Protein AF-A0A017HTB0-F1 (afdb_monomer)

Foldseek 3Di:
DLVVVVVCVVVVVQAQEDEDEDPVCLVDVVNVVVNVVSNCVSPVNSHHYHYDPDDPVVVVVVVCCVVPPPDDDDPDDPPDDDDDDDDDDDDDD

Organism: NCBI:txid442562

Sequence (93 aa):
MAQMVLLLEKRGAGAAHAVAGGSVIVSQPRLWQAFTEGLAELTADRLTPHLFTGSPVEGACRLARVLTSPQSCVRGGVASGAGQTVTPGRTNL

Structure (mmCIF, N/CA/C/O backbone):
data_AF-A0A017HTB0-F1
#
_entry.id   AF-A0A017HTB0-F1
#
loop_
_atom_site.group_PDB
_atom_site.id
_atom_site.type_symbol
_atom_site.label_atom_id
_atom_site.label_alt_id
_atom_s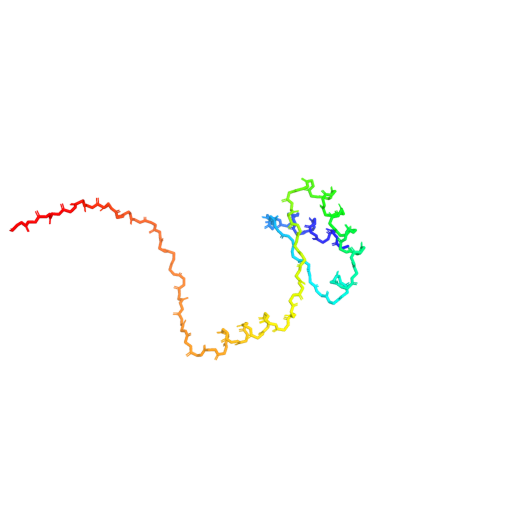ite.label_comp_id
_atom_site.label_asym_id
_atom_site.label_entity_id
_atom_site.label_seq_id
_atom_site.pdbx_PDB_ins_code
_atom_site.Cartn_x
_atom_site.Cartn_y
_atom_site.Cartn_z
_atom_site.occupancy
_atom_site.B_iso_or_equiv
_atom_site.auth_seq_id
_atom_site.auth_comp_id
_atom_site.auth_asym_id
_atom_site.auth_atom_id
_atom_site.pdbx_PDB_model_num
ATOM 1 N N . MET A 1 1 ? 3.437 5.288 10.435 1.00 60.44 1 MET A N 1
ATOM 2 C CA . MET A 1 1 ? 3.571 5.160 8.961 1.00 60.44 1 MET A CA 1
ATOM 3 C C . MET A 1 1 ? 2.699 6.163 8.200 1.00 60.44 1 MET A C 1
ATOM 5 O O . MET A 1 1 ? 3.200 6.775 7.267 1.00 60.44 1 MET A O 1
ATOM 9 N N . ALA A 1 2 ? 1.447 6.402 8.606 1.00 68.38 2 ALA A N 1
ATOM 10 C CA . ALA A 1 2 ? 0.519 7.295 7.896 1.00 68.38 2 ALA A CA 1
ATOM 11 C C . ALA A 1 2 ? 0.983 8.770 7.750 1.00 68.38 2 ALA A C 1
ATOM 13 O O . ALA A 1 2 ? 0.677 9.415 6.752 1.00 68.38 2 ALA A O 1
ATOM 14 N N . GLN A 1 3 ? 1.816 9.292 8.660 1.00 74.25 3 GLN A N 1
ATOM 15 C CA . GLN A 1 3 ? 2.381 10.652 8.553 1.00 74.25 3 GLN A CA 1
ATOM 16 C C . GLN A 1 3 ? 3.219 10.907 7.289 1.00 74.25 3 GLN A C 1
ATOM 18 O O . GLN A 1 3 ? 3.318 12.053 6.854 1.00 74.25 3 GLN A O 1
ATOM 23 N N . MET A 1 4 ? 3.792 9.871 6.667 1.00 74.75 4 MET A N 1
ATOM 24 C CA . MET A 1 4 ? 4.504 10.030 5.392 1.00 74.75 4 MET A CA 1
ATOM 25 C C . MET A 1 4 ? 3.551 10.461 4.270 1.00 74.75 4 MET A C 1
ATOM 27 O O . MET A 1 4 ? 3.913 11.278 3.426 1.00 74.75 4 MET A O 1
ATOM 31 N N . VAL A 1 5 ? 2.312 9.963 4.291 1.00 72.75 5 VAL A N 1
ATOM 32 C CA . VAL A 1 5 ? 1.303 10.270 3.272 1.00 72.75 5 VAL A CA 1
ATOM 33 C C . VAL A 1 5 ? 0.897 11.740 3.334 1.00 72.75 5 VAL A C 1
ATOM 35 O O . VAL A 1 5 ? 0.856 12.408 2.305 1.00 72.75 5 VAL A O 1
ATOM 38 N N . LEU A 1 6 ? 0.734 12.290 4.540 1.00 75.06 6 LEU A N 1
ATOM 39 C CA . LEU A 1 6 ? 0.513 13.727 4.733 1.00 75.06 6 LEU A CA 1
ATOM 40 C C . LEU A 1 6 ? 1.644 14.585 4.168 1.00 75.06 6 LEU A C 1
ATOM 42 O O . LEU A 1 6 ? 1.412 15.676 3.653 1.00 75.06 6 LEU A O 1
ATOM 46 N N . LEU A 1 7 ? 2.882 14.117 4.303 1.00 79.25 7 LEU A N 1
ATOM 47 C CA . LEU A 1 7 ? 4.057 14.855 3.860 1.00 79.25 7 LEU A CA 1
ATOM 48 C C . LEU A 1 7 ? 4.147 14.889 2.327 1.00 79.25 7 LEU A C 1
ATOM 50 O O . LEU A 1 7 ? 4.579 15.891 1.763 1.00 79.25 7 LEU A O 1
ATOM 54 N N . LEU A 1 8 ? 3.684 13.830 1.659 1.00 77.62 8 LEU A N 1
ATOM 55 C CA . LEU A 1 8 ? 3.556 13.765 0.202 1.00 77.62 8 LEU A CA 1
ATOM 56 C C . LEU A 1 8 ? 2.368 14.591 -0.311 1.00 77.62 8 LEU A C 1
ATOM 58 O O . LEU A 1 8 ? 2.521 15.334 -1.278 1.00 77.62 8 LEU A O 1
ATOM 62 N N . GLU A 1 9 ? 1.224 14.550 0.373 1.00 76.75 9 GLU A N 1
ATOM 63 C CA . GLU A 1 9 ? 0.068 15.410 0.078 1.00 76.75 9 GLU A CA 1
ATOM 64 C C . GLU A 1 9 ? 0.433 16.896 0.171 1.00 76.75 9 GLU A C 1
ATOM 66 O O . GLU A 1 9 ? 0.179 17.659 -0.758 1.00 76.75 9 GLU A O 1
ATOM 71 N N . LYS A 1 10 ? 1.139 17.306 1.234 1.00 76.19 10 LYS A N 1
ATOM 72 C CA . LYS A 1 10 ? 1.639 18.685 1.391 1.00 76.19 10 LYS A CA 1
ATOM 73 C C . LYS A 1 10 ? 2.613 19.112 0.291 1.00 76.19 10 LYS A C 1
ATOM 75 O O . LYS A 1 10 ? 2.779 20.305 0.065 1.00 76.19 10 LYS A O 1
ATOM 80 N N . ARG A 1 11 ? 3.260 18.159 -0.383 1.00 78.94 11 ARG A N 1
ATOM 81 C CA . ARG A 1 11 ? 4.141 18.405 -1.535 1.00 78.94 11 ARG A CA 1
ATOM 82 C C . ARG A 1 11 ? 3.391 18.399 -2.872 1.00 78.94 11 ARG A C 1
ATOM 84 O O . ARG A 1 11 ? 4.032 18.507 -3.911 1.00 78.94 11 ARG A O 1
ATOM 91 N N . GLY A 1 12 ? 2.061 18.296 -2.852 1.00 74.00 12 GLY A N 1
ATOM 92 C CA . GLY A 1 12 ? 1.221 18.346 -4.046 1.00 74.00 12 GLY A CA 1
ATOM 93 C C . GLY A 1 12 ? 1.142 17.025 -4.806 1.00 74.00 12 GLY A C 1
ATOM 94 O O . GLY A 1 12 ? 0.850 17.041 -5.996 1.00 74.00 12 GLY A O 1
ATOM 95 N N . ALA A 1 13 ? 1.398 15.885 -4.152 1.00 77.00 13 ALA A N 1
ATOM 96 C CA . ALA A 1 13 ? 1.319 14.581 -4.813 1.00 77.00 13 ALA A CA 1
ATOM 97 C C . ALA A 1 13 ? -0.085 14.268 -5.369 1.00 77.00 13 ALA A C 1
ATOM 99 O O . ALA A 1 13 ? -0.182 13.537 -6.352 1.00 77.00 13 ALA A O 1
ATOM 100 N N . GLY A 1 14 ? -1.152 14.810 -4.757 1.00 78.50 14 GLY A N 1
ATOM 101 C CA . GLY A 1 14 ? -2.535 14.634 -5.217 1.00 78.50 14 GLY A CA 1
ATOM 102 C C . GLY A 1 14 ? -2.935 13.164 -5.342 1.00 78.50 14 GLY A C 1
ATOM 103 O O . GLY A 1 14 ? -3.609 12.779 -6.297 1.00 78.50 14 GLY A O 1
ATOM 104 N N . ALA A 1 15 ? -2.450 12.322 -4.430 1.00 80.69 15 ALA A N 1
ATOM 105 C CA . ALA A 1 15 ? -2.598 10.883 -4.552 1.00 80.69 15 ALA A CA 1
ATOM 106 C C . ALA A 1 15 ? -3.987 10.458 -4.067 1.00 80.69 15 ALA A C 1
ATOM 108 O O . ALA A 1 15 ? -4.411 10.837 -2.982 1.00 80.69 15 ALA A O 1
ATOM 109 N N . ALA A 1 16 ? -4.674 9.623 -4.847 1.00 85.56 16 ALA A N 1
ATOM 110 C CA . ALA A 1 16 ? -5.941 9.003 -4.441 1.00 85.56 16 ALA A CA 1
ATOM 111 C C . ALA A 1 16 ? -5.744 7.620 -3.795 1.00 85.56 16 ALA A C 1
ATOM 113 O O . ALA A 1 16 ? -6.651 7.080 -3.162 1.00 85.56 16 ALA A O 1
ATOM 114 N N . HIS A 1 17 ? -4.556 7.027 -3.951 1.00 87.38 17 HIS A N 1
ATOM 115 C CA . HIS A 1 17 ? -4.270 5.663 -3.516 1.00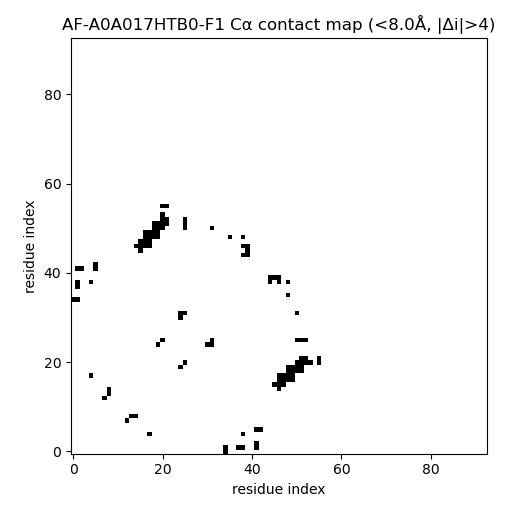 87.38 17 HIS A CA 1
ATOM 116 C C . HIS A 1 17 ? -2.949 5.573 -2.755 1.00 87.38 17 HIS A C 1
ATOM 118 O O . HIS A 1 17 ? -1.937 6.131 -3.180 1.00 87.38 17 HIS A O 1
ATOM 124 N N . ALA A 1 18 ? -2.953 4.813 -1.660 1.00 86.75 18 ALA A N 1
ATOM 125 C CA . ALA A 1 18 ? -1.755 4.447 -0.914 1.00 86.75 18 ALA A CA 1
ATOM 126 C C . ALA A 1 18 ? -1.580 2.929 -0.959 1.00 86.75 18 ALA A C 1
ATOM 128 O O . ALA A 1 18 ? -2.434 2.194 -0.475 1.00 86.75 18 ALA A O 1
ATOM 129 N N . VAL A 1 19 ? -0.471 2.452 -1.522 1.00 87.44 19 VAL A N 1
ATOM 130 C CA . VAL A 1 19 ? -0.154 1.019 -1.567 1.00 87.44 19 VAL A CA 1
ATOM 131 C C . VAL A 1 19 ? 0.905 0.717 -0.517 1.00 87.44 19 VAL A C 1
ATOM 133 O O . VAL A 1 19 ? 1.989 1.299 -0.549 1.00 87.44 19 VAL A O 1
ATOM 136 N N . ALA A 1 20 ? 0.606 -0.197 0.401 1.00 87.12 20 ALA A N 1
ATOM 137 C CA . ALA A 1 20 ? 1.569 -0.704 1.366 1.00 87.12 20 ALA A CA 1
ATOM 138 C C . ALA A 1 20 ? 1.927 -2.154 1.032 1.00 87.12 20 ALA A C 1
ATOM 140 O O . ALA A 1 20 ? 1.056 -2.971 0.746 1.00 87.12 20 ALA A O 1
ATOM 141 N N . GLY A 1 21 ? 3.215 -2.477 1.072 1.00 84.56 21 GLY A N 1
ATOM 142 C CA . GLY A 1 21 ? 3.723 -3.818 0.809 1.00 84.56 21 GLY A CA 1
ATOM 143 C C . GLY A 1 21 ? 4.930 -4.124 1.685 1.00 84.56 21 GLY A C 1
ATOM 144 O O . GLY A 1 21 ? 5.544 -3.224 2.259 1.00 84.56 21 GLY A O 1
ATOM 145 N N . GLY A 1 22 ? 5.262 -5.407 1.792 1.00 83.12 22 GLY A N 1
ATOM 146 C CA . GLY A 1 22 ? 6.361 -5.904 2.619 1.00 83.12 22 GLY A CA 1
ATOM 147 C C . GLY A 1 22 ? 5.906 -6.997 3.581 1.00 83.12 22 GLY A C 1
ATOM 148 O O . GLY A 1 22 ? 4.763 -7.015 4.036 1.00 83.12 22 GLY A O 1
ATOM 149 N N . SER A 1 23 ? 6.816 -7.914 3.906 1.00 80.44 23 SER A N 1
ATOM 150 C CA . SER A 1 23 ? 6.514 -9.112 4.701 1.00 80.44 23 SER A CA 1
ATOM 151 C C . SER A 1 23 ? 5.876 -8.796 6.056 1.00 80.44 23 SER A C 1
ATOM 153 O O . SER A 1 23 ? 4.977 -9.508 6.493 1.00 80.44 23 SER A O 1
ATOM 155 N N . VAL A 1 24 ? 6.289 -7.705 6.705 1.00 86.62 24 VAL A N 1
ATOM 156 C CA . VAL A 1 24 ? 5.803 -7.316 8.038 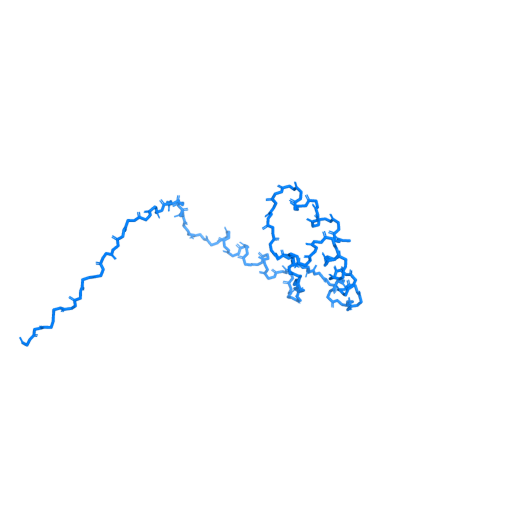1.00 86.62 24 VAL A CA 1
ATOM 157 C C . VAL A 1 24 ? 4.338 -6.875 8.010 1.00 86.62 24 VAL A C 1
ATOM 159 O O . VAL A 1 24 ? 3.545 -7.369 8.804 1.00 86.62 24 VAL A O 1
ATOM 162 N N . ILE A 1 25 ? 3.952 -5.984 7.092 1.00 84.12 25 ILE A N 1
ATOM 163 C CA . ILE A 1 25 ? 2.568 -5.484 7.037 1.00 84.12 25 ILE A CA 1
ATOM 164 C C . ILE A 1 25 ? 1.593 -6.533 6.494 1.00 84.12 25 ILE A C 1
ATOM 166 O O . ILE A 1 25 ? 0.448 -6.585 6.927 1.00 84.12 25 ILE A O 1
ATOM 170 N N . VAL A 1 26 ? 2.069 -7.421 5.61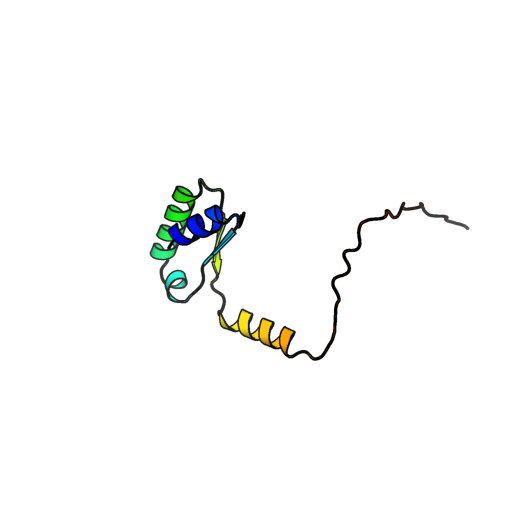6 1.00 86.75 26 VAL A N 1
ATOM 171 C CA . VAL A 1 26 ? 1.283 -8.548 5.095 1.00 86.7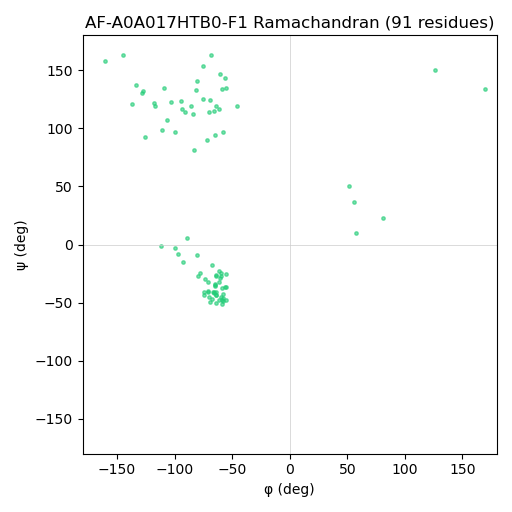5 26 VAL A CA 1
ATOM 172 C C . VAL A 1 26 ? 1.044 -9.617 6.166 1.00 86.75 26 VAL A C 1
ATOM 174 O O . VAL A 1 26 ? -0.049 -10.167 6.247 1.00 86.75 26 VAL A O 1
ATOM 177 N N . SER A 1 27 ? 2.040 -9.913 7.004 1.00 87.88 27 SER A N 1
ATOM 178 C CA . SER A 1 27 ? 1.936 -10.965 8.031 1.00 87.88 27 SER A CA 1
ATOM 179 C C . SER A 1 27 ? 1.194 -10.537 9.301 1.00 87.88 27 SER A C 1
ATOM 181 O O . SER A 1 27 ? 0.898 -11.383 10.144 1.00 87.88 27 SER A O 1
ATOM 183 N N . GLN A 1 28 ? 0.882 -9.248 9.459 1.00 91.75 28 GLN A N 1
ATOM 184 C CA . GLN A 1 28 ? 0.297 -8.702 10.684 1.00 91.75 28 GLN A CA 1
ATOM 185 C C . GLN A 1 28 ? -1.006 -7.941 10.395 1.00 91.75 28 GLN A C 1
ATOM 187 O O . GLN A 1 28 ? -0.981 -6.726 10.188 1.00 91.75 28 GLN A O 1
ATOM 192 N N . PRO A 1 29 ? -2.174 -8.609 10.467 1.00 90.88 29 PRO A N 1
ATOM 193 C CA . PRO A 1 29 ? -3.471 -7.981 10.199 1.00 90.88 29 PRO A CA 1
ATOM 194 C C . PRO A 1 29 ? -3.761 -6.755 11.073 1.00 90.88 29 PRO A C 1
ATOM 196 O O . PRO A 1 29 ? -4.299 -5.762 10.595 1.00 90.88 29 PRO A O 1
ATOM 199 N N . ARG A 1 30 ? -3.338 -6.785 12.345 1.00 93.38 30 ARG A N 1
ATOM 200 C CA . ARG A 1 30 ? -3.491 -5.647 13.268 1.00 93.38 30 ARG A CA 1
ATOM 201 C C . ARG A 1 30 ? -2.681 -4.424 12.837 1.00 93.38 30 ARG A C 1
ATOM 203 O O . ARG A 1 30 ? -3.118 -3.299 13.045 1.00 93.38 30 ARG A O 1
ATOM 210 N N . LEU A 1 31 ? -1.512 -4.637 12.230 1.00 90.88 31 LEU A N 1
ATOM 211 C CA . LEU A 1 31 ? -0.684 -3.548 11.716 1.00 90.88 31 LEU A CA 1
ATOM 212 C C . LEU A 1 31 ? -1.322 -2.914 10.477 1.00 90.88 31 LEU A C 1
ATOM 214 O O . LEU A 1 31 ? -1.324 -1.692 10.352 1.00 90.88 31 LEU A O 1
ATOM 218 N N . TRP A 1 32 ? -1.882 -3.736 9.587 1.00 93.00 32 TRP A N 1
ATOM 219 C CA . TRP A 1 32 ? -2.663 -3.251 8.452 1.00 93.00 32 TRP A CA 1
ATOM 220 C C . TRP A 1 32 ? -3.863 -2.415 8.911 1.00 93.00 32 TRP A C 1
ATOM 222 O O . TRP A 1 32 ? -4.028 -1.292 8.447 1.00 93.00 32 TRP A O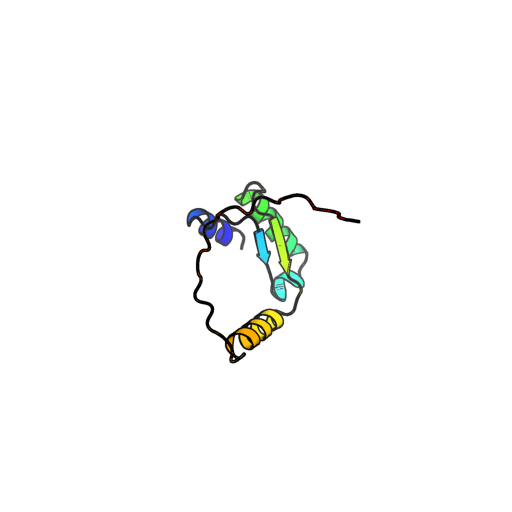 1
ATOM 232 N N . GLN A 1 33 ? -4.627 -2.909 9.886 1.00 93.88 33 GLN A N 1
ATOM 233 C CA . GLN A 1 33 ? -5.771 -2.194 10.448 1.00 93.88 33 GLN A CA 1
ATOM 234 C C . GLN A 1 33 ? -5.377 -0.828 11.037 1.00 93.88 33 GLN A C 1
ATOM 236 O O . GLN A 1 33 ? -5.938 0.197 10.654 1.00 93.88 33 GLN A O 1
ATOM 241 N N . ALA A 1 34 ? -4.354 -0.791 11.896 1.00 92.50 34 ALA A N 1
ATOM 242 C CA . ALA A 1 34 ? -3.870 0.460 12.481 1.00 92.50 34 ALA A CA 1
ATOM 243 C C . ALA A 1 34 ? -3.358 1.447 11.414 1.00 92.50 34 ALA A C 1
ATOM 245 O O . ALA A 1 34 ? -3.475 2.664 11.563 1.00 92.50 34 ALA A O 1
ATOM 246 N N . PHE A 1 35 ? -2.786 0.938 10.318 1.00 90.44 35 PHE A N 1
ATOM 247 C CA . PHE A 1 35 ? -2.393 1.765 9.182 1.00 90.44 35 PHE A CA 1
ATOM 248 C C . PHE A 1 35 ? -3.605 2.362 8.457 1.00 90.44 35 PHE A C 1
ATOM 250 O O . PHE A 1 35 ? -3.587 3.558 8.171 1.00 90.44 35 PHE A O 1
ATOM 257 N N . THR A 1 36 ? -4.638 1.566 8.165 1.00 93.75 36 THR A N 1
ATOM 258 C CA . THR A 1 36 ? -5.837 2.044 7.461 1.00 93.75 36 THR A CA 1
ATOM 259 C C . THR A 1 36 ? -6.627 3.051 8.285 1.00 93.75 36 THR A C 1
ATOM 261 O O . THR A 1 36 ? -7.041 4.070 7.743 1.00 93.75 36 THR A O 1
ATOM 264 N N . GLU A 1 37 ? -6.764 2.816 9.591 1.00 93.56 37 GLU A N 1
ATOM 265 C CA . GLU A 1 37 ? -7.445 3.731 10.517 1.00 93.56 37 GLU A CA 1
ATOM 266 C C . GLU A 1 37 ? -6.695 5.066 10.604 1.00 93.56 37 GLU A C 1
ATOM 268 O O . GLU A 1 37 ? -7.262 6.124 10.335 1.00 93.56 37 GLU A O 1
ATOM 273 N N . GLY A 1 38 ? -5.379 5.023 10.838 1.00 89.75 38 GLY A N 1
ATOM 274 C CA . GLY A 1 38 ? -4.564 6.237 10.866 1.00 89.75 38 GLY A CA 1
ATOM 275 C C . GLY A 1 38 ? -4.508 6.969 9.519 1.00 89.75 38 GLY A C 1
ATOM 276 O O . GLY A 1 38 ? -4.296 8.177 9.485 1.00 89.75 38 GLY A O 1
ATOM 277 N N . LEU A 1 39 ? -4.682 6.278 8.389 1.00 89.25 39 LEU A N 1
ATOM 278 C CA . LEU A 1 39 ? -4.763 6.931 7.082 1.00 89.25 39 LEU A CA 1
ATOM 279 C C . LEU A 1 39 ? -6.107 7.644 6.888 1.00 89.25 39 LEU A C 1
ATOM 281 O O . LEU A 1 39 ? -6.113 8.783 6.415 1.00 89.25 39 LEU A O 1
ATOM 285 N N . ALA A 1 40 ? -7.212 7.000 7.265 1.00 89.69 40 ALA A N 1
ATOM 286 C CA . ALA A 1 40 ? -8.553 7.575 7.202 1.00 89.69 40 ALA A CA 1
ATOM 287 C C . ALA A 1 40 ? -8.635 8.872 8.021 1.00 89.69 40 ALA A C 1
ATOM 289 O O . ALA A 1 40 ? -9.023 9.913 7.488 1.00 89.69 40 ALA A O 1
ATOM 290 N N . GLU A 1 41 ? -8.144 8.846 9.264 1.00 88.75 41 GLU A N 1
ATOM 291 C CA . GLU A 1 41 ? -8.117 10.012 10.157 1.00 88.75 41 GLU A CA 1
ATOM 292 C C . GLU A 1 41 ? -7.315 11.183 9.580 1.00 88.75 41 GLU A C 1
ATOM 294 O O . GLU A 1 41 ? -7.754 12.332 9.611 1.00 88.75 41 GLU A O 1
ATOM 299 N N . LEU A 1 42 ? -6.129 10.909 9.032 1.00 86.62 42 LEU A N 1
ATOM 300 C CA . LEU A 1 42 ? -5.233 11.961 8.552 1.00 86.62 42 LEU A CA 1
ATOM 301 C C . LEU A 1 42 ? -5.651 12.540 7.198 1.00 86.62 42 LEU A C 1
ATOM 303 O O . LEU A 1 42 ? -5.267 13.662 6.869 1.00 86.62 42 LEU A O 1
ATOM 307 N N . THR A 1 43 ? -6.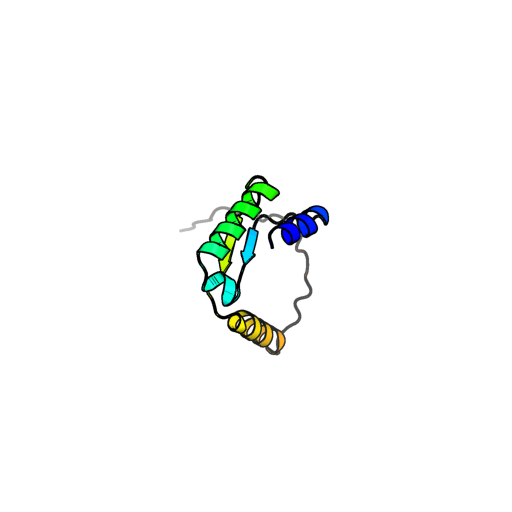389 11.781 6.390 1.00 84.75 43 THR A N 1
ATOM 308 C CA . THR A 1 43 ? -6.729 12.172 5.013 1.00 84.75 43 THR A CA 1
ATOM 309 C C . THR A 1 43 ? -8.211 12.466 4.812 1.00 84.75 43 THR A C 1
ATOM 311 O O . THR A 1 43 ? -8.582 12.874 3.711 1.00 84.75 43 THR A O 1
ATOM 314 N N . ALA A 1 44 ? -9.034 12.320 5.858 1.00 85.50 44 ALA A N 1
ATOM 315 C CA . ALA A 1 44 ? -10.491 12.428 5.799 1.00 85.50 44 ALA A CA 1
ATOM 316 C C . ALA A 1 44 ? -11.078 11.543 4.683 1.00 85.50 44 ALA A C 1
ATOM 318 O O . ALA A 1 44 ? -11.793 12.027 3.808 1.00 85.50 44 ALA A O 1
ATOM 319 N N . ASP A 1 45 ? -10.672 10.269 4.664 1.00 84.00 45 ASP A N 1
ATOM 320 C CA . ASP A 1 45 ? -11.075 9.245 3.681 1.00 84.00 45 ASP A CA 1
ATOM 321 C C . ASP A 1 45 ? -10.777 9.564 2.203 1.00 84.00 45 ASP A C 1
ATOM 323 O O . ASP A 1 45 ? -11.180 8.828 1.301 1.00 84.00 45 ASP A O 1
ATOM 327 N N . ARG A 1 46 ? -10.011 10.622 1.912 1.00 86.06 46 ARG A N 1
ATOM 328 C CA . ARG A 1 46 ? -9.642 10.985 0.533 1.00 86.06 46 ARG A CA 1
ATOM 329 C C . ARG A 1 46 ? -8.706 9.985 -0.144 1.00 86.06 46 ARG A C 1
ATOM 331 O O . ARG A 1 46 ? -8.550 10.034 -1.363 1.00 86.06 46 ARG A O 1
ATOM 338 N N . LEU A 1 47 ? -8.041 9.134 0.631 1.00 87.31 47 LEU A N 1
ATOM 339 C CA . LEU A 1 47 ? -7.029 8.199 0.157 1.00 87.31 47 LEU A CA 1
ATOM 340 C C . LEU A 1 47 ? -7.466 6.762 0.409 1.00 87.31 47 LEU A C 1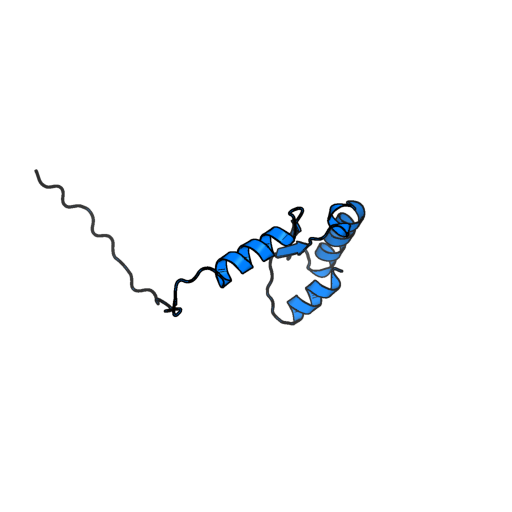
ATOM 342 O O . LEU A 1 47 ? -7.658 6.356 1.551 1.00 87.31 47 LEU A O 1
ATOM 346 N N . THR A 1 48 ? -7.558 5.967 -0.657 1.00 91.06 48 THR A N 1
ATOM 347 C CA . THR A 1 48 ? -7.890 4.543 -0.555 1.00 91.06 48 THR A CA 1
ATOM 348 C C . THR A 1 48 ? -6.625 3.715 -0.302 1.00 91.06 48 THR A C 1
ATOM 350 O O . THR A 1 48 ? -5.718 3.717 -1.147 1.00 91.06 48 THR A O 1
ATOM 353 N N . PRO A 1 49 ? -6.538 2.988 0.824 1.00 91.12 49 PRO A N 1
ATOM 354 C CA . PRO A 1 49 ? -5.411 2.113 1.110 1.00 91.12 49 PRO A CA 1
ATOM 355 C C . PRO A 1 49 ? -5.535 0.765 0.382 1.00 91.12 49 PRO A C 1
ATOM 357 O O . PRO A 1 49 ? -6.603 0.160 0.346 1.00 91.12 49 PRO A O 1
ATOM 360 N N . HIS A 1 50 ? -4.413 0.252 -0.127 1.00 92.06 50 HIS A N 1
ATOM 361 C CA . HIS A 1 50 ? -4.292 -1.077 -0.734 1.00 92.06 50 HIS A CA 1
ATOM 362 C C . HIS A 1 50 ? -3.148 -1.861 -0.091 1.00 92.06 50 HIS A C 1
ATOM 364 O O . HIS A 1 50 ? -2.032 -1.349 0.028 1.00 92.06 50 HIS A O 1
ATOM 370 N N . LEU A 1 51 ? -3.409 -3.113 0.288 1.00 89.31 51 LEU A N 1
ATOM 371 C CA . LEU A 1 51 ? -2.376 -4.032 0.760 1.00 89.31 51 LEU A CA 1
ATOM 372 C C . LEU A 1 51 ? -1.870 -4.871 -0.413 1.00 89.31 51 LEU A C 1
ATOM 374 O O . LEU A 1 51 ? -2.610 -5.663 -0.993 1.00 89.31 51 LEU A O 1
ATOM 378 N N . PHE A 1 52 ? -0.595 -4.721 -0.747 1.00 87.25 52 PHE A N 1
ATOM 379 C CA . PHE A 1 52 ? 0.063 -5.542 -1.750 1.00 87.25 52 PHE A CA 1
ATOM 380 C C . PHE A 1 52 ? 0.707 -6.766 -1.093 1.00 87.25 52 PHE A C 1
ATOM 382 O O . PHE A 1 52 ? 1.664 -6.644 -0.327 1.00 87.25 52 PHE A O 1
ATOM 389 N N . THR A 1 53 ? 0.186 -7.951 -1.415 1.00 84.75 53 THR A N 1
ATOM 390 C CA . THR A 1 53 ? 0.657 -9.250 -0.901 1.00 84.75 53 THR A CA 1
ATOM 391 C C . THR A 1 53 ? 1.563 -10.001 -1.879 1.00 84.75 53 THR A C 1
ATOM 393 O O . THR A 1 53 ? 2.068 -11.074 -1.550 1.00 84.75 53 THR A O 1
ATOM 396 N N . GLY A 1 54 ? 1.778 -9.451 -3.077 1.00 80.00 54 GLY A N 1
ATOM 397 C CA . GLY A 1 54 ? 2.663 -10.039 -4.077 1.00 80.00 54 GLY A CA 1
ATOM 398 C C . GLY A 1 54 ? 4.133 -9.993 -3.659 1.00 80.00 54 GLY A C 1
ATOM 399 O O . GLY A 1 54 ? 4.536 -9.240 -2.767 1.00 80.00 54 GLY A O 1
ATOM 400 N N . SER A 1 55 ? 4.963 -10.796 -4.326 1.00 69.56 55 SER A N 1
ATOM 401 C CA . SER A 1 55 ? 6.403 -10.768 -4.081 1.00 69.56 55 SER A CA 1
ATOM 402 C C . SER A 1 55 ? 6.991 -9.450 -4.605 1.00 69.56 55 SER A C 1
ATOM 404 O O . SER A 1 55 ? 6.857 -9.168 -5.798 1.00 69.56 55 SER A O 1
ATOM 406 N N . PRO A 1 56 ? 7.697 -8.651 -3.778 1.00 66.38 56 PRO A N 1
ATOM 407 C CA . PRO A 1 56 ? 8.317 -7.395 -4.218 1.00 66.38 56 PRO A CA 1
ATOM 408 C C . PRO A 1 56 ? 9.259 -7.573 -5.419 1.00 66.38 56 PRO A C 1
ATOM 410 O O . PRO A 1 56 ? 9.467 -6.647 -6.205 1.00 66.38 56 PRO A O 1
ATOM 413 N N . VAL A 1 57 ? 9.803 -8.785 -5.581 1.00 71.88 57 VAL A N 1
ATOM 414 C CA . VAL A 1 57 ? 10.717 -9.150 -6.667 1.00 71.88 57 VAL A CA 1
ATOM 415 C C . VAL A 1 57 ? 10.059 -9.062 -8.045 1.00 71.88 57 VAL A C 1
ATOM 417 O O . VAL A 1 57 ? 10.741 -8.798 -9.029 1.00 71.88 57 VAL A O 1
ATOM 420 N N . GLU A 1 58 ? 8.737 -9.220 -8.140 1.00 77.38 58 GLU A N 1
ATOM 421 C CA . GLU A 1 58 ? 8.027 -9.232 -9.419 1.00 77.38 58 GLU A CA 1
ATOM 422 C C . GLU A 1 58 ? 8.128 -7.878 -10.136 1.00 77.38 58 GLU A C 1
ATOM 424 O O . GLU A 1 58 ? 8.396 -7.825 -11.340 1.00 77.38 58 GLU A O 1
ATOM 429 N N . GLY A 1 59 ? 8.020 -6.779 -9.381 1.00 69.94 59 GLY A N 1
ATOM 430 C CA . GLY A 1 59 ? 8.192 -5.421 -9.897 1.00 69.94 59 GLY A CA 1
ATOM 431 C C . GLY A 1 59 ? 9.614 -5.167 -10.397 1.00 69.94 59 GLY A C 1
ATOM 432 O O . GLY A 1 59 ? 9.796 -4.650 -11.500 1.00 69.94 59 GLY A O 1
ATOM 433 N N . ALA A 1 60 ? 10.622 -5.608 -9.640 1.00 74.81 60 ALA A N 1
ATOM 434 C CA . ALA A 1 60 ? 12.023 -5.510 -10.043 1.00 74.81 60 ALA A CA 1
ATOM 435 C C . ALA A 1 60 ? 12.313 -6.351 -11.298 1.00 74.81 60 ALA A C 1
ATOM 437 O O . ALA A 1 60 ? 12.943 -5.858 -12.229 1.00 74.81 60 ALA A O 1
ATOM 438 N N . CYS A 1 61 ? 11.794 -7.580 -11.384 1.00 81.12 61 CYS A N 1
ATOM 439 C CA . CYS A 1 61 ? 11.935 -8.430 -12.566 1.00 81.12 61 CYS A CA 1
ATOM 440 C C . CYS A 1 61 ? 11.218 -7.854 -13.794 1.00 81.12 61 CYS A C 1
ATOM 442 O O . CYS A 1 61 ? 11.687 -8.039 -14.917 1.00 81.12 61 CYS A O 1
ATOM 444 N N . ARG A 1 62 ? 10.072 -7.185 -13.619 1.00 80.00 62 ARG A N 1
ATOM 445 C CA . ARG A 1 62 ? 9.361 -6.507 -14.712 1.00 80.00 62 ARG A CA 1
ATOM 446 C C . ARG A 1 62 ? 10.126 -5.274 -15.185 1.00 80.00 62 ARG A C 1
ATOM 448 O O . ARG A 1 62 ? 10.306 -5.114 -16.387 1.00 80.00 62 ARG A O 1
ATOM 455 N N . LEU A 1 63 ? 10.622 -4.452 -14.260 1.00 77.38 63 LEU A N 1
ATOM 456 C CA . LEU A 1 63 ? 11.463 -3.292 -14.569 1.00 77.38 63 LEU A CA 1
ATOM 457 C C . LEU A 1 63 ? 12.755 -3.709 -15.266 1.00 77.38 63 LEU A C 1
ATOM 459 O O . LEU A 1 63 ? 13.072 -3.165 -16.316 1.00 77.38 63 LEU A O 1
ATOM 463 N N . ALA A 1 64 ? 13.452 -4.715 -14.736 1.00 80.62 64 ALA A N 1
ATOM 464 C CA . ALA A 1 64 ? 14.642 -5.269 -15.361 1.00 80.62 64 ALA A CA 1
ATOM 465 C C . ALA A 1 64 ? 14.333 -5.715 -16.791 1.00 80.62 64 ALA A C 1
ATOM 467 O O . ALA A 1 64 ? 15.033 -5.288 -17.698 1.00 80.62 64 ALA A O 1
ATOM 468 N N . ARG A 1 65 ? 13.244 -6.466 -17.020 1.00 85.88 65 ARG A N 1
ATOM 469 C CA . ARG A 1 65 ? 12.811 -6.875 -18.368 1.00 85.88 65 ARG A CA 1
ATOM 470 C C . ARG A 1 65 ? 12.545 -5.693 -19.301 1.00 85.88 65 ARG A C 1
ATOM 472 O O . ARG A 1 65 ? 12.978 -5.747 -20.443 1.00 85.88 65 ARG A O 1
ATOM 479 N N . VAL A 1 66 ? 11.888 -4.628 -18.841 1.00 82.50 66 VAL A N 1
ATOM 480 C CA . VAL A 1 66 ? 11.652 -3.418 -19.655 1.00 82.50 66 VAL A CA 1
ATOM 481 C C . VAL A 1 66 ? 12.965 -2.704 -19.990 1.00 82.50 66 VAL A C 1
ATOM 483 O O . VAL A 1 66 ? 13.152 -2.276 -21.122 1.00 82.50 66 VAL A O 1
ATOM 486 N N . LEU A 1 67 ? 13.885 -2.604 -19.029 1.00 80.69 67 LEU A N 1
ATOM 487 C CA . LEU A 1 67 ? 15.152 -1.883 -19.183 1.00 80.69 67 LEU A CA 1
ATOM 488 C C . LEU A 1 67 ? 16.222 -2.679 -19.948 1.00 80.69 67 LEU A C 1
ATOM 490 O O . LEU A 1 67 ? 17.095 -2.079 -20.565 1.00 80.69 67 LEU A O 1
ATOM 494 N N . THR A 1 68 ? 16.169 -4.013 -19.904 1.00 81.12 68 THR A N 1
ATOM 495 C CA . THR A 1 68 ? 17.096 -4.906 -20.627 1.00 81.12 68 THR A CA 1
ATOM 496 C C . THR A 1 68 ? 16.549 -5.410 -21.953 1.00 81.12 68 THR A C 1
ATOM 498 O O . THR A 1 68 ? 17.314 -5.999 -22.709 1.00 81.12 68 THR A O 1
ATOM 501 N N . SER A 1 69 ? 15.272 -5.167 -22.277 1.00 70.50 69 SER A N 1
ATOM 502 C CA . SER A 1 69 ? 14.744 -5.444 -23.616 1.00 70.50 69 SER A CA 1
ATOM 503 C C . SER A 1 69 ? 15.350 -4.448 -24.610 1.00 70.50 69 SER A C 1
ATOM 505 O O . SER A 1 69 ? 15.082 -3.248 -24.514 1.00 70.50 69 SER A O 1
ATOM 507 N N . PRO A 1 70 ? 16.169 -4.901 -25.574 1.00 65.88 70 PRO A N 1
ATOM 508 C CA . PRO A 1 70 ? 16.781 -4.015 -26.543 1.00 65.88 70 PRO A CA 1
ATOM 509 C C . PRO A 1 70 ? 15.779 -3.753 -27.673 1.00 65.88 70 PRO A C 1
ATOM 511 O O . PRO A 1 70 ? 15.836 -4.430 -28.690 1.00 65.88 70 PRO A O 1
ATOM 514 N N . GLN A 1 71 ? 14.833 -2.827 -27.460 1.00 55.81 71 GLN A N 1
ATOM 515 C CA . GLN A 1 71 ? 14.019 -2.088 -28.453 1.00 55.81 71 GLN A CA 1
ATOM 516 C C . GLN A 1 71 ? 12.895 -1.332 -27.712 1.00 55.81 71 GLN A C 1
ATOM 518 O O . GLN A 1 71 ? 12.228 -1.911 -26.866 1.00 55.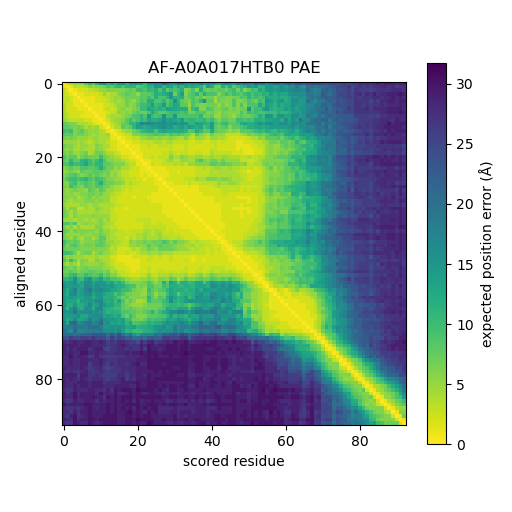81 71 GLN A O 1
ATOM 523 N N . SER A 1 72 ? 12.587 -0.058 -27.952 1.00 49.38 72 SER A N 1
ATOM 524 C CA . SER A 1 72 ? 13.082 0.939 -28.903 1.00 49.38 72 SER A CA 1
ATOM 525 C C . SER A 1 72 ? 12.693 2.326 -28.377 1.00 49.38 72 SER A C 1
ATOM 527 O O . SER A 1 72 ? 11.741 2.463 -27.609 1.00 49.38 72 SER A O 1
ATOM 529 N N . CYS A 1 73 ? 13.393 3.369 -28.813 1.00 51.97 73 CYS A N 1
ATOM 530 C CA . CYS A 1 73 ? 12.992 4.751 -28.585 1.00 51.97 73 CYS A CA 1
ATOM 531 C C . CYS A 1 73 ? 11.493 4.975 -28.882 1.00 51.97 73 CYS A C 1
ATOM 533 O O . CYS A 1 73 ? 11.032 4.825 -30.008 1.00 51.97 73 CYS A O 1
ATOM 535 N N . VAL A 1 74 ? 10.734 5.397 -27.873 1.00 50.12 74 VAL A N 1
ATOM 536 C CA . VAL A 1 74 ? 9.512 6.177 -28.079 1.00 50.12 74 VAL A CA 1
ATOM 537 C C . VAL A 1 74 ? 9.832 7.561 -27.544 1.00 50.12 74 VAL A C 1
ATOM 539 O O . VAL A 1 74 ? 9.827 7.799 -26.338 1.00 50.12 74 VAL A O 1
ATOM 542 N N . ARG A 1 75 ? 10.175 8.486 -28.449 1.00 46.69 75 ARG A N 1
ATOM 543 C CA . ARG A 1 75 ? 10.038 9.913 -28.146 1.00 46.69 75 ARG A CA 1
ATOM 544 C C . ARG A 1 75 ? 8.555 10.136 -27.886 1.00 46.69 75 ARG A C 1
ATOM 546 O O . ARG A 1 75 ? 7.749 9.918 -28.785 1.00 46.69 75 ARG A O 1
ATOM 553 N N . GLY A 1 76 ? 8.212 10.536 -26.665 1.00 44.06 76 GLY A N 1
ATOM 554 C CA . GLY A 1 76 ? 6.871 10.990 -26.328 1.00 44.06 76 GLY A CA 1
ATOM 555 C C . GLY A 1 76 ? 6.491 12.171 -27.217 1.00 44.06 76 GLY A C 1
ATOM 556 O O . GLY A 1 76 ? 6.885 13.303 -26.956 1.00 44.06 76 GLY A O 1
ATOM 557 N N . GLY A 1 77 ? 5.765 11.891 -28.296 1.00 37.84 77 GLY A N 1
ATOM 558 C CA . GLY A 1 77 ? 4.987 12.877 -29.020 1.00 37.84 77 GLY A CA 1
ATOM 559 C C . GLY A 1 77 ? 3.649 13.014 -28.313 1.00 37.84 77 GLY A C 1
ATOM 560 O O . GLY A 1 77 ? 2.850 12.081 -28.308 1.00 37.84 77 GLY A O 1
ATOM 561 N N . VAL A 1 78 ? 3.411 14.172 -27.703 1.00 48.28 78 VAL A N 1
ATOM 562 C CA . VAL A 1 78 ? 2.068 14.599 -27.312 1.00 48.28 78 VAL A CA 1
ATOM 563 C C . VAL A 1 78 ? 1.251 14.806 -28.590 1.00 48.28 78 VAL A C 1
ATOM 565 O O . VAL A 1 78 ? 1.313 15.857 -29.221 1.00 48.28 78 VAL A O 1
ATOM 568 N N . ALA A 1 79 ? 0.513 13.780 -29.014 1.00 43.78 79 ALA A N 1
ATOM 569 C CA . ALA A 1 79 ? -0.523 13.940 -30.026 1.00 43.78 79 ALA A CA 1
ATOM 570 C C . ALA A 1 79 ? -1.700 14.687 -29.384 1.00 43.78 79 ALA A C 1
ATOM 572 O O . ALA A 1 79 ? -2.589 14.097 -28.772 1.00 43.78 79 ALA A O 1
ATOM 573 N N . SER A 1 80 ? -1.633 16.015 -29.485 1.00 43.81 80 SER A N 1
ATOM 574 C CA . SER A 1 80 ? -2.756 16.926 -29.298 1.00 43.81 80 SER A CA 1
ATOM 575 C C . SER A 1 80 ? -3.888 16.530 -30.246 1.00 43.81 80 SER A C 1
ATOM 577 O O . SER A 1 80 ? -3.649 16.234 -31.418 1.00 43.81 80 SER A O 1
ATOM 579 N N . GLY A 1 81 ? -5.110 16.489 -29.720 1.00 46.62 81 GLY A N 1
ATOM 580 C CA . GLY A 1 81 ? -6.290 16.047 -30.445 1.00 46.62 81 GLY A CA 1
ATOM 581 C C . GLY A 1 81 ? -6.566 16.870 -31.703 1.00 46.62 81 GLY A C 1
ATOM 582 O O . GLY A 1 81 ? -6.590 18.097 -31.673 1.00 46.62 81 GLY A O 1
ATOM 583 N N . ALA A 1 82 ? -6.856 16.170 -32.794 1.00 40.97 82 ALA A N 1
ATOM 584 C CA . ALA A 1 82 ? -7.623 16.690 -33.915 1.00 40.97 82 ALA A CA 1
ATOM 585 C C . ALA A 1 82 ? -8.600 15.588 -34.339 1.00 40.97 82 ALA A C 1
ATOM 587 O O . ALA A 1 82 ? -8.202 14.449 -34.584 1.00 40.97 82 ALA A O 1
ATOM 588 N N . GLY A 1 83 ? -9.890 15.918 -34.287 1.00 44.22 83 GLY A N 1
ATOM 589 C CA . GLY A 1 83 ? -10.997 14.977 -34.377 1.00 44.22 83 GLY A CA 1
ATOM 590 C C . GLY A 1 83 ? -11.045 14.182 -35.679 1.00 44.22 83 GLY A C 1
ATOM 591 O O . GLY A 1 83 ? -10.735 14.686 -36.754 1.00 44.22 83 GLY A O 1
ATOM 592 N N . GLN A 1 84 ? -11.511 12.942 -35.566 1.00 40.62 84 GLN A N 1
ATOM 593 C CA . GLN A 1 84 ? -12.019 12.181 -36.697 1.00 40.62 84 GLN A CA 1
ATOM 594 C C . GLN A 1 84 ? -13.538 12.106 -36.569 1.00 40.62 84 GLN A C 1
ATOM 596 O O . GLN A 1 84 ? -14.086 11.429 -35.700 1.00 40.62 84 GLN A O 1
ATOM 601 N N . THR A 1 85 ? -14.212 12.864 -37.426 1.00 42.56 85 THR A N 1
ATOM 602 C CA . THR A 1 85 ? -15.632 12.737 -37.731 1.00 42.56 85 THR A CA 1
ATOM 603 C C . THR A 1 85 ? -15.875 11.395 -38.423 1.00 42.56 85 THR A C 1
ATOM 605 O O . THR A 1 85 ? -15.399 11.141 -39.528 1.00 42.56 85 THR A O 1
ATOM 608 N N . VAL A 1 86 ? -16.629 10.520 -37.759 1.00 50.72 86 VAL A N 1
ATOM 609 C CA . VAL A 1 86 ? -17.162 9.280 -38.335 1.00 50.72 86 VAL A CA 1
ATOM 610 C C . VAL A 1 86 ? -18.133 9.640 -39.462 1.00 50.72 86 VAL A C 1
ATOM 612 O O . VAL A 1 86 ? -19.138 10.307 -39.229 1.00 50.72 86 VAL A O 1
ATOM 615 N N . THR A 1 87 ? -17.837 9.197 -40.685 1.00 50.88 87 THR A N 1
ATOM 616 C CA . THR A 1 87 ? -18.763 9.270 -41.828 1.00 50.88 87 THR A CA 1
ATOM 617 C C . THR A 1 87 ? -19.511 7.933 -41.919 1.00 50.88 87 THR A C 1
ATOM 619 O O . THR A 1 87 ? -18.845 6.897 -41.974 1.00 50.88 87 THR A O 1
ATOM 622 N N . PRO A 1 88 ? -20.858 7.896 -41.894 1.00 50.81 88 PRO A N 1
ATOM 623 C CA . PRO A 1 88 ? -21.603 6.643 -41.922 1.00 50.81 88 PRO A CA 1
ATOM 624 C C . PRO A 1 88 ? -21.615 6.007 -43.318 1.00 50.81 88 PRO A C 1
ATOM 626 O O . PRO A 1 88 ? -21.458 6.672 -44.341 1.00 50.81 88 PRO A O 1
ATOM 629 N N . GLY A 1 89 ? -21.769 4.683 -43.304 1.00 45.88 89 GLY A N 1
ATOM 630 C CA . GLY A 1 89 ? -21.515 3.754 -44.397 1.00 45.88 89 GLY A CA 1
ATOM 631 C C . GLY A 1 89 ? -22.257 4.026 -45.702 1.00 45.88 89 GLY A C 1
ATOM 632 O O . GLY A 1 89 ? -23.432 4.385 -45.735 1.00 45.88 89 GLY A O 1
ATOM 633 N N . ARG A 1 90 ? -21.546 3.760 -46.797 1.00 45.62 90 ARG A N 1
ATOM 634 C CA . ARG A 1 90 ? -22.100 3.638 -48.141 1.00 45.62 90 ARG A CA 1
ATOM 635 C C . ARG A 1 90 ? -22.249 2.146 -48.446 1.00 45.62 90 ARG A C 1
ATOM 637 O O . ARG A 1 90 ? -21.283 1.488 -48.818 1.00 45.62 90 ARG A O 1
ATOM 644 N N . THR A 1 91 ? -23.446 1.610 -48.237 1.00 52.97 91 THR A N 1
ATOM 645 C CA . THR A 1 91 ? -23.864 0.314 -48.785 1.00 52.97 91 THR A CA 1
ATOM 646 C C . THR A 1 91 ? -24.154 0.524 -50.266 1.00 52.97 91 THR A C 1
ATOM 648 O O . THR A 1 91 ? -24.944 1.408 -50.594 1.00 52.97 91 THR A O 1
ATOM 651 N N . ASN A 1 92 ? -23.530 -0.244 -51.158 1.00 44.56 92 ASN A N 1
ATOM 652 C CA . ASN A 1 92 ? -23.993 -0.329 -52.539 1.00 44.56 92 ASN A CA 1
ATOM 653 C C . ASN A 1 92 ? -24.155 -1.796 -52.933 1.00 44.56 92 ASN A C 1
ATOM 655 O O . ASN A 1 92 ? -23.273 -2.612 -52.655 1.00 44.56 92 ASN A O 1
ATOM 659 N N . LEU A 1 93 ? -25.334 -2.063 -53.492 1.00 47.19 93 LEU A N 1
ATOM 660 C CA . LEU A 1 93 ? -25.720 -3.265 -54.224 1.00 47.19 93 LEU A CA 1
ATOM 661 C C . LEU A 1 93 ? -24.869 -3.429 -55.488 1.00 47.19 93 LEU A C 1
ATOM 663 O O . LEU A 1 93 ? -24.429 -2.390 -56.036 1.00 47.19 93 LEU A O 1
#

pLDDT: mean 73.7, std 16.98, range [37.84, 93.88]

Secondary structure (DSSP, 8-state):
-THHHHHHHTTT---SEEEEESHHHHH-HHHHHHHHHHHHHHHTT-SEEEEE-S-THHHHHHHHHHHHS----------------PPPP----

Solvent-accessible surface area (backbone atoms only — not comparable to full-atom values): 6094 Å² total; per-residue (Å²): 120,45,68,57,55,55,57,41,48,75,70,67,62,77,63,54,66,47,78,47,69,49,74,68,54,63,74,28,67,69,55,43,49,55,44,51,52,48,37,33,72,75,48,72,64,58,44,49,74,42,83,44,78,70,68,75,61,56,60,53,56,49,50,48,49,62,72,68,46,96,75,75,94,74,80,85,72,84,79,74,90,75,88,80,81,85,76,82,85,86,86,78,134

Nearest PDB structures (foldseek):
  6wxq-assembly1_A  TM=3.839E-01  e=7.840E-01  Saccharolobus solfataricus
  5e3i-assembly1_B  TM=4.126E-01  e=4.562E+00  Acinetobacter baumannii
  5kvu-assembly2_B  TM=4.662E-01  e=8.392E+00  Mycobacterium tuberculosis H37Rv

Mean predicted aligned error: 14.73 Å

Radius of gyration: 22.19 Å; Cα contacts (8 Å, |Δi|>4): 57; chains: 1; bounding box: 43×30×68 Å